Protein AF-A0A3R9VVS0-F1 (afdb_monomer)

pLDDT: mean 88.14, std 11.56, range [46.19, 97.81]

Structure (mmCIF, N/CA/C/O backbone):
data_AF-A0A3R9VVS0-F1
#
_entry.id   AF-A0A3R9VVS0-F1
#
loop_
_atom_site.group_PDB
_atom_site.id
_atom_site.type_symbol
_atom_site.label_atom_id
_atom_site.label_alt_id
_atom_site.label_comp_id
_atom_site.label_asym_id
_atom_site.label_entity_id
_atom_site.label_seq_id
_atom_site.pdbx_PDB_ins_code
_atom_site.Cartn_x
_atom_site.Cartn_y
_atom_site.Cartn_z
_atom_site.occupancy
_atom_site.B_iso_or_equiv
_atom_site.auth_seq_id
_atom_site.auth_comp_id
_atom_site.auth_asym_id
_atom_site.auth_atom_id
_atom_site.pdbx_PDB_model_num
ATOM 1 N N . MET A 1 1 ? 1.601 -1.536 -29.000 1.00 56.03 1 MET A N 1
ATOM 2 C CA . MET A 1 1 ? 1.881 -1.987 -27.616 1.00 56.03 1 MET A CA 1
ATOM 3 C C . MET A 1 1 ? 2.907 -3.116 -27.676 1.00 56.03 1 MET A C 1
ATOM 5 O O . MET A 1 1 ? 2.609 -4.129 -28.292 1.00 56.03 1 MET A O 1
ATOM 9 N N . ASN A 1 2 ? 4.118 -2.903 -27.148 1.00 70.88 2 ASN A N 1
ATOM 10 C CA . ASN A 1 2 ? 5.270 -3.815 -27.277 1.00 70.88 2 ASN A CA 1
ATOM 11 C C . ASN A 1 2 ? 5.093 -5.077 -26.396 1.00 70.88 2 ASN A C 1
ATOM 13 O O . ASN A 1 2 ? 4.523 -5.003 -25.309 1.00 70.88 2 ASN A O 1
ATOM 17 N N . THR A 1 3 ? 5.575 -6.233 -26.850 1.00 74.50 3 THR A N 1
ATOM 18 C CA . THR A 1 3 ? 5.580 -7.509 -26.117 1.00 74.50 3 THR A CA 1
ATOM 19 C C . THR A 1 3 ? 6.231 -7.390 -24.730 1.00 74.50 3 THR A C 1
ATOM 21 O O . THR A 1 3 ? 5.681 -7.912 -23.761 1.00 74.50 3 THR A O 1
ATOM 24 N N . ALA A 1 4 ? 7.325 -6.628 -24.598 1.00 73.31 4 ALA A N 1
ATOM 25 C CA . ALA A 1 4 ? 7.998 -6.390 -23.313 1.00 73.31 4 ALA A CA 1
ATOM 26 C C . ALA A 1 4 ? 7.081 -5.706 -22.280 1.00 73.31 4 ALA A C 1
ATOM 28 O O . ALA A 1 4 ? 7.007 -6.126 -21.128 1.00 73.31 4 ALA A O 1
ATOM 29 N N . TYR A 1 5 ? 6.296 -4.715 -22.718 1.00 76.62 5 TYR A N 1
ATOM 30 C CA . TYR A 1 5 ? 5.318 -4.028 -21.869 1.00 76.62 5 TYR A CA 1
ATOM 31 C C . TYR A 1 5 ? 4.277 -5.005 -21.306 1.00 76.62 5 TYR A C 1
ATOM 33 O O . TYR A 1 5 ? 3.964 -4.969 -20.118 1.00 76.62 5 TYR A O 1
ATOM 41 N N . ARG A 1 6 ? 3.767 -5.920 -22.143 1.00 80.75 6 ARG A N 1
ATOM 42 C CA . ARG A 1 6 ? 2.777 -6.924 -21.720 1.00 80.75 6 ARG A CA 1
ATOM 43 C C . ARG A 1 6 ? 3.352 -7.904 -20.697 1.00 80.75 6 ARG A C 1
ATOM 45 O O . ARG A 1 6 ? 2.641 -8.263 -19.761 1.00 80.75 6 ARG A O 1
ATOM 52 N N . PHE A 1 7 ? 4.609 -8.321 -20.864 1.00 82.50 7 PHE A N 1
ATOM 53 C CA . PHE A 1 7 ? 5.271 -9.220 -19.918 1.00 82.50 7 PHE A CA 1
ATOM 54 C C . PHE A 1 7 ? 5.486 -8.565 -18.559 1.00 82.50 7 PHE A C 1
ATOM 56 O O . PHE A 1 7 ? 5.066 -9.146 -17.562 1.00 82.50 7 PHE A O 1
ATOM 63 N N . ILE A 1 8 ? 6.037 -7.347 -18.519 1.00 82.56 8 ILE A N 1
ATOM 64 C CA . ILE A 1 8 ? 6.239 -6.616 -17.261 1.00 82.56 8 ILE A CA 1
ATOM 65 C C . ILE A 1 8 ? 4.893 -6.381 -16.581 1.00 82.56 8 ILE A C 1
ATOM 67 O O . ILE A 1 8 ? 4.720 -6.754 -15.430 1.00 82.56 8 ILE A O 1
ATOM 71 N N . HIS A 1 9 ? 3.897 -5.869 -17.304 1.00 87.06 9 HIS A N 1
ATOM 72 C CA . HIS A 1 9 ? 2.575 -5.597 -16.742 1.00 87.06 9 HIS A CA 1
ATOM 73 C C . HIS A 1 9 ? 1.895 -6.857 -16.172 1.00 87.06 9 HIS A C 1
ATOM 75 O O . HIS A 1 9 ? 1.293 -6.817 -15.096 1.00 87.06 9 HIS A O 1
ATOM 81 N N . ARG A 1 10 ? 2.004 -8.002 -16.864 1.00 88.44 10 ARG A N 1
ATOM 82 C CA . ARG A 1 10 ? 1.496 -9.290 -16.365 1.00 88.44 10 ARG A CA 1
ATOM 83 C C . ARG A 1 10 ? 2.287 -9.774 -15.151 1.00 88.44 10 ARG A C 1
ATOM 85 O O . ARG A 1 10 ? 1.675 -10.210 -14.182 1.00 88.44 10 ARG A O 1
ATOM 92 N N . HIS A 1 11 ? 3.614 -9.693 -15.199 1.00 88.69 11 HIS A N 1
ATOM 93 C CA . HIS A 1 11 ? 4.480 -10.090 -14.095 1.00 88.69 11 HIS A CA 1
ATOM 94 C C . HIS A 1 11 ? 4.193 -9.249 -12.845 1.00 88.69 11 HIS A C 1
ATOM 96 O O . HIS A 1 11 ? 3.929 -9.816 -11.792 1.00 88.69 11 HIS A O 1
ATOM 102 N N . THR A 1 12 ? 4.109 -7.921 -12.970 1.00 89.62 12 THR A N 1
ATOM 103 C CA . THR A 1 12 ? 3.722 -7.028 -11.871 1.00 89.62 12 THR A CA 1
ATO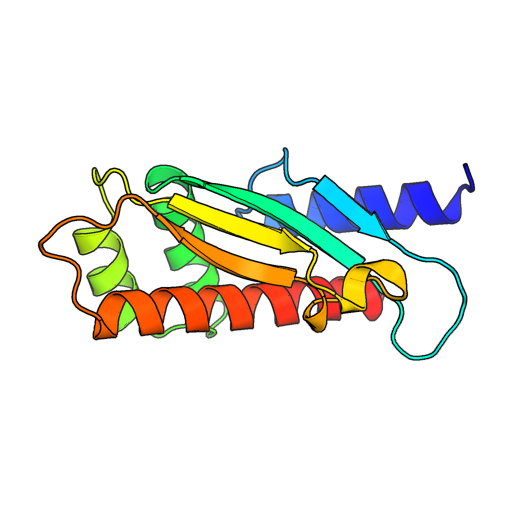M 104 C C . THR A 1 12 ? 2.363 -7.400 -11.299 1.00 89.62 12 THR A C 1
ATOM 106 O O . THR A 1 12 ? 2.244 -7.523 -10.085 1.00 89.62 12 THR A O 1
ATOM 109 N N . ARG A 1 13 ? 1.343 -7.614 -12.140 1.00 93.44 13 ARG A N 1
ATOM 110 C CA . ARG A 1 13 ? 0.008 -7.985 -11.648 1.00 93.44 13 ARG A CA 1
ATOM 111 C C . ARG A 1 13 ? 0.030 -9.296 -10.875 1.00 93.44 13 ARG A C 1
ATOM 113 O O . ARG A 1 13 ? -0.554 -9.367 -9.801 1.00 93.44 13 ARG A O 1
ATOM 120 N N . ASN A 1 14 ? 0.729 -10.303 -11.388 1.00 92.94 14 ASN A N 1
ATOM 121 C CA . ASN A 1 14 ? 0.878 -11.575 -10.689 1.00 92.94 14 ASN A CA 1
ATOM 122 C C . ASN A 1 14 ? 1.596 -11.389 -9.345 1.00 92.94 14 ASN A C 1
ATOM 124 O O . ASN A 1 14 ? 1.158 -11.950 -8.348 1.00 92.94 14 ASN A O 1
ATOM 128 N N . THR A 1 15 ? 2.651 -10.570 -9.304 1.00 92.19 15 THR A N 1
ATOM 129 C CA . THR A 1 15 ? 3.393 -10.253 -8.076 1.00 92.19 15 THR A CA 1
ATOM 130 C C . THR A 1 15 ? 2.533 -9.504 -7.058 1.00 92.19 15 THR A C 1
ATOM 132 O O . THR A 1 15 ? 2.603 -9.812 -5.874 1.00 92.19 15 THR A O 1
ATOM 135 N N . LEU A 1 16 ? 1.705 -8.551 -7.496 1.00 94.25 16 LEU A N 1
ATOM 136 C CA . LEU A 1 16 ? 0.762 -7.832 -6.634 1.00 94.25 16 LEU A CA 1
ATOM 137 C C . LEU A 1 16 ? -0.253 -8.797 -6.012 1.00 94.25 16 LEU A C 1
ATOM 139 O O . LEU A 1 16 ? -0.361 -8.865 -4.788 1.00 94.25 16 LEU A O 1
ATOM 143 N N . VAL A 1 17 ? -0.928 -9.599 -6.840 1.00 94.75 17 VAL A N 1
ATOM 144 C CA . VAL A 1 17 ? -1.935 -10.569 -6.379 1.00 94.75 17 VAL A CA 1
ATOM 145 C C . VAL A 1 17 ? -1.321 -11.608 -5.441 1.00 94.75 17 VAL A C 1
ATOM 147 O O . VAL A 1 17 ? -1.876 -11.873 -4.379 1.00 94.75 17 VAL A O 1
ATOM 150 N N . ALA A 1 18 ? -0.147 -12.149 -5.777 1.00 92.69 18 ALA A N 1
ATOM 151 C CA . ALA A 1 18 ? 0.561 -13.111 -4.930 1.00 92.69 18 ALA A CA 1
ATOM 152 C C . ALA A 1 18 ? 0.969 -12.533 -3.564 1.00 92.69 18 ALA A C 1
ATOM 154 O O . ALA A 1 18 ? 1.244 -13.288 -2.639 1.00 92.69 18 ALA A O 1
ATOM 155 N N . ARG A 1 19 ? 1.011 -11.202 -3.436 1.00 93.06 19 ARG A N 1
ATOM 156 C CA . ARG A 1 19 ? 1.337 -10.485 -2.199 1.00 93.06 19 ARG A CA 1
ATOM 157 C C . ARG A 1 19 ? 0.117 -9.959 -1.443 1.00 93.06 19 ARG A C 1
ATOM 159 O O . ARG A 1 19 ? 0.298 -9.273 -0.439 1.00 93.06 19 ARG A O 1
ATOM 166 N N . GLY A 1 20 ? -1.091 -10.261 -1.917 1.00 93.62 20 GLY A N 1
ATOM 167 C CA . GLY A 1 20 ? -2.347 -9.843 -1.292 1.00 93.62 20 GLY A CA 1
ATOM 168 C C . GLY A 1 20 ? -2.855 -8.468 -1.731 1.00 93.62 20 GLY A C 1
ATOM 169 O O . GLY A 1 20 ? -3.826 -7.974 -1.163 1.00 93.62 20 GLY A O 1
ATOM 170 N N . TRP A 1 21 ? -2.239 -7.837 -2.736 1.00 96.31 21 TRP A N 1
ATOM 171 C CA . TRP A 1 21 ? -2.763 -6.591 -3.299 1.00 96.31 21 TRP A CA 1
ATOM 172 C C . TRP A 1 21 ? -3.994 -6.850 -4.182 1.00 96.31 21 TRP A C 1
AT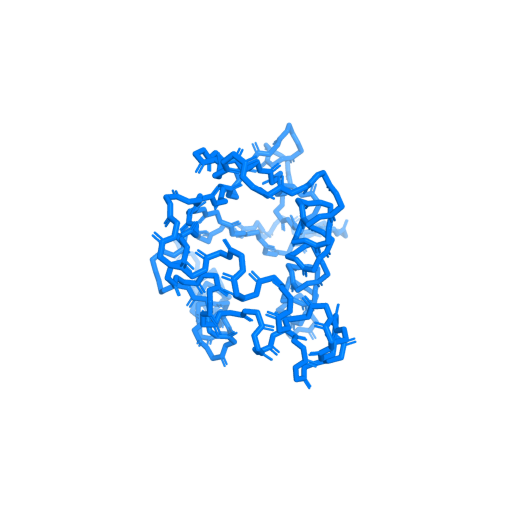OM 174 O O . TRP A 1 21 ? -4.082 -7.906 -4.820 1.00 96.31 21 TRP A O 1
ATOM 184 N N . PRO A 1 22 ? -4.918 -5.878 -4.292 1.00 94.56 22 PRO A N 1
ATOM 185 C CA . PRO A 1 22 ? -6.064 -5.991 -5.189 1.00 94.56 22 PRO A CA 1
ATOM 186 C C . PRO A 1 22 ? -5.652 -6.202 -6.654 1.00 94.56 22 PRO A C 1
ATOM 188 O O . PRO A 1 22 ? -4.670 -5.636 -7.140 1.00 94.56 22 PRO A O 1
ATOM 191 N N . ALA A 1 23 ? -6.406 -7.025 -7.385 1.00 92.25 23 ALA A N 1
ATOM 192 C CA . ALA A 1 23 ? -6.097 -7.354 -8.782 1.00 92.25 23 ALA A CA 1
ATOM 193 C C . ALA A 1 23 ? -6.385 -6.200 -9.765 1.00 92.25 23 ALA A C 1
ATOM 195 O O . ALA A 1 23 ? -5.870 -6.193 -10.891 1.00 92.25 23 ALA A O 1
ATOM 196 N N . ASP A 1 24 ? -7.214 -5.249 -9.338 1.00 92.31 24 ASP A N 1
ATOM 197 C CA . ASP A 1 24 ? -7.678 -4.076 -10.075 1.00 92.31 24 ASP A CA 1
ATOM 198 C C . ASP A 1 24 ? -6.762 -2.851 -9.924 1.00 92.31 24 ASP A C 1
ATOM 200 O O . ASP A 1 24 ? -7.070 -1.800 -10.483 1.00 92.31 24 ASP A O 1
ATOM 204 N N . MET A 1 25 ? -5.610 -2.983 -9.251 1.00 94.62 25 MET A N 1
ATOM 205 C CA . MET A 1 25 ? -4.597 -1.925 -9.237 1.00 94.62 25 MET A CA 1
ATOM 206 C C . MET A 1 25 ? -4.166 -1.582 -10.673 1.00 94.62 25 MET A C 1
ATOM 208 O O . MET A 1 25 ? -3.828 -2.462 -11.479 1.00 94.62 25 MET A O 1
ATOM 212 N N . ASP A 1 26 ? -4.163 -0.286 -10.983 1.00 93.69 26 ASP A N 1
ATOM 213 C CA . ASP A 1 26 ? -3.659 0.240 -12.246 1.00 93.69 26 ASP A CA 1
ATOM 214 C C . ASP A 1 26 ? -2.134 0.182 -12.231 1.00 93.69 26 ASP A C 1
ATOM 216 O O . ASP A 1 26 ? -1.508 0.580 -11.253 1.00 93.69 26 ASP A O 1
ATOM 220 N N . ILE A 1 27 ? -1.524 -0.323 -13.298 1.00 91.88 27 ILE A N 1
ATOM 221 C CA . ILE A 1 27 ? -0.079 -0.543 -13.366 1.00 91.88 27 ILE A CA 1
ATOM 222 C C . ILE A 1 27 ? 0.477 0.310 -14.494 1.00 91.88 27 ILE A C 1
ATOM 224 O O . ILE A 1 27 ? 0.148 0.122 -15.666 1.00 91.88 27 ILE A O 1
ATOM 228 N N . GLN A 1 28 ? 1.403 1.194 -14.144 1.00 88.50 28 GLN A N 1
ATOM 229 C CA . GLN A 1 28 ? 2.137 2.002 -15.102 1.00 88.50 28 GLN A CA 1
ATOM 230 C C . GLN A 1 28 ? 3.587 1.554 -15.171 1.00 88.50 28 GLN A C 1
ATOM 232 O O . GLN A 1 28 ? 4.269 1.368 -14.163 1.00 88.50 28 GLN A O 1
ATOM 237 N N . THR A 1 29 ? 4.067 1.398 -16.398 1.00 81.12 29 THR A N 1
ATOM 238 C CA . THR A 1 29 ? 5.450 1.039 -16.690 1.00 81.12 29 THR A CA 1
ATOM 239 C C . THR A 1 29 ? 5.973 1.984 -17.758 1.00 81.12 29 THR A C 1
ATOM 241 O O . THR A 1 29 ? 5.242 2.382 -18.672 1.00 81.12 29 THR A O 1
ATOM 244 N N . ARG A 1 30 ? 7.240 2.375 -17.636 1.00 75.38 30 ARG A N 1
ATOM 245 C CA . ARG A 1 30 ? 7.943 3.149 -18.659 1.00 75.38 30 ARG A CA 1
ATOM 246 C C . ARG A 1 30 ? 9.166 2.362 -19.085 1.00 75.38 30 ARG A C 1
ATOM 248 O O . ARG A 1 30 ? 9.921 1.877 -18.257 1.00 75.38 30 ARG A O 1
ATOM 255 N N . LEU A 1 31 ? 9.304 2.191 -20.394 1.00 63.31 31 LEU A N 1
ATOM 256 C CA . LEU A 1 31 ? 10.383 1.428 -21.022 1.00 63.31 31 LEU A CA 1
ATOM 257 C C . LEU A 1 31 ? 11.465 2.357 -21.588 1.00 63.31 31 LEU A C 1
ATOM 259 O O . LEU A 1 31 ? 12.168 1.970 -22.513 1.00 63.31 31 LEU A O 1
ATOM 263 N N . SER A 1 32 ? 11.590 3.592 -21.093 1.00 58.47 32 SER A N 1
ATOM 264 C CA . SER A 1 32 ? 12.517 4.585 -21.655 1.00 58.47 32 SER A CA 1
ATOM 265 C C . SER A 1 32 ? 14.003 4.281 -21.416 1.00 58.47 32 SER A C 1
ATOM 267 O O . SER A 1 32 ? 14.836 5.101 -21.784 1.00 58.47 32 SER A O 1
ATOM 269 N N . TYR A 1 33 ? 14.367 3.100 -20.893 1.00 49.41 33 TYR A N 1
ATOM 270 C CA . TYR A 1 33 ? 15.760 2.657 -20.721 1.00 49.41 33 TYR A CA 1
ATOM 271 C C . TYR A 1 33 ? 16.636 3.654 -19.932 1.00 49.41 33 TYR A C 1
ATOM 273 O O . TYR A 1 33 ? 17.857 3.668 -20.083 1.00 49.41 33 TYR A O 1
ATOM 281 N N . ALA A 1 34 ? 16.040 4.481 -19.068 1.00 49.16 34 ALA A N 1
ATOM 282 C CA . ALA A 1 34 ? 16.783 5.334 -18.150 1.00 49.16 34 ALA A CA 1
ATOM 283 C C . ALA A 1 34 ? 16.973 4.619 -16.803 1.00 49.16 34 ALA A C 1
ATOM 285 O O . ALA A 1 34 ? 16.052 3.977 -16.294 1.00 49.16 34 ALA A O 1
ATOM 286 N N . GLN A 1 35 ? 18.162 4.751 -16.204 1.00 46.19 35 GLN A N 1
ATOM 287 C CA . GLN A 1 35 ? 18.409 4.381 -14.805 1.00 46.19 35 GLN A CA 1
ATOM 288 C C . GLN A 1 35 ? 17.366 5.079 -13.912 1.00 46.19 35 GLN A C 1
ATOM 290 O O . GLN A 1 35 ? 17.418 6.293 -13.739 1.00 46.19 35 GLN A O 1
ATOM 295 N N . GLY A 1 36 ? 16.404 4.318 -13.382 1.00 49.84 36 GLY A N 1
ATOM 296 C CA . GLY A 1 36 ? 15.310 4.829 -12.544 1.00 49.84 36 GLY A CA 1
ATOM 297 C C . GLY A 1 36 ? 13.902 4.485 -13.040 1.00 49.84 36 GLY A C 1
ATOM 298 O O . GLY A 1 36 ? 12.948 4.614 -12.273 1.00 49.84 36 GLY A O 1
ATOM 299 N N . ASP A 1 37 ? 13.761 4.004 -14.278 1.00 61.56 37 ASP A N 1
ATOM 300 C CA . ASP A 1 37 ? 12.502 3.440 -14.766 1.00 61.56 37 ASP A CA 1
ATOM 301 C C . ASP A 1 37 ? 12.276 2.020 -14.222 1.00 61.56 37 ASP A C 1
ATOM 303 O O . ASP A 1 37 ? 13.192 1.203 -14.140 1.00 61.56 37 ASP A O 1
ATOM 307 N N . GLY A 1 38 ? 11.033 1.723 -13.850 1.00 74.75 38 GLY A N 1
ATOM 308 C CA . GLY A 1 38 ? 10.600 0.422 -13.360 1.00 74.75 38 GLY A CA 1
ATOM 309 C C . GLY A 1 38 ? 9.086 0.295 -13.480 1.00 74.75 38 GLY A C 1
ATOM 310 O O . GLY A 1 38 ? 8.507 0.483 -14.556 1.00 74.75 38 GLY A O 1
ATOM 311 N N . VAL A 1 39 ? 8.431 -0.013 -12.362 1.00 86.56 39 VAL A N 1
ATOM 312 C CA . VAL A 1 39 ? 6.975 -0.126 -12.297 1.00 86.56 39 VAL A CA 1
ATOM 313 C C . VAL A 1 39 ? 6.413 0.725 -11.170 1.00 86.56 39 VAL A C 1
ATOM 315 O O . VAL A 1 39 ? 6.945 0.739 -10.060 1.00 86.56 39 VAL A O 1
ATOM 318 N N . ALA A 1 40 ? 5.312 1.412 -11.454 1.00 91.56 40 ALA A N 1
ATOM 319 C CA . ALA A 1 40 ? 4.452 2.044 -10.469 1.00 91.56 40 ALA A CA 1
ATOM 320 C C . ALA A 1 40 ? 3.045 1.448 -10.560 1.00 91.56 40 ALA A C 1
ATOM 322 O O . ALA A 1 40 ? 2.644 0.928 -11.602 1.00 91.56 40 ALA A O 1
ATOM 323 N N . PHE A 1 41 ? 2.294 1.525 -9.469 1.00 94.44 41 PHE A N 1
ATOM 324 C CA . PHE A 1 41 ? 0.908 1.088 -9.446 1.00 94.44 41 PHE A CA 1
ATOM 325 C C . PHE A 1 41 ? 0.053 2.011 -8.577 1.00 94.44 41 PHE A C 1
ATOM 327 O O . PHE A 1 41 ? 0.547 2.626 -7.628 1.00 94.44 41 PHE A O 1
ATOM 334 N N . TYR A 1 42 ? -1.220 2.129 -8.937 1.00 95.94 42 TYR A N 1
ATOM 335 C CA . TYR A 1 42 ? -2.167 3.101 -8.401 1.00 95.94 42 TYR A CA 1
ATOM 336 C C . TYR A 1 42 ? -3.521 2.446 -8.147 1.00 95.94 42 TYR A C 1
ATOM 338 O O . TYR A 1 42 ? -3.850 1.418 -8.735 1.00 95.94 42 TYR A O 1
ATOM 346 N N . GLY A 1 43 ? -4.308 3.042 -7.262 1.00 96.38 43 GLY A N 1
ATOM 347 C CA . GLY A 1 43 ? -5.610 2.511 -6.879 1.00 96.38 43 GLY A CA 1
ATOM 348 C C . GLY A 1 43 ? -5.986 2.915 -5.465 1.00 96.38 43 GLY A C 1
ATOM 349 O O . GLY A 1 43 ? -5.402 3.836 -4.890 1.00 96.38 43 GLY A O 1
ATOM 350 N N . SER A 1 44 ? -6.958 2.215 -4.897 1.00 96.25 44 SER A N 1
ATOM 351 C CA . SER A 1 44 ? -7.422 2.444 -3.534 1.00 96.25 44 SER A CA 1
ATOM 352 C C . SER A 1 44 ? -7.515 1.125 -2.783 1.00 96.25 44 SER A C 1
ATOM 354 O O . SER A 1 44 ? -7.942 0.116 -3.333 1.00 96.25 44 SER A O 1
ATOM 356 N N . LEU A 1 45 ? -7.113 1.159 -1.520 1.00 97.44 45 LEU A N 1
ATOM 357 C CA . LEU A 1 45 ? -7.256 0.075 -0.565 1.00 97.44 45 LEU A CA 1
ATOM 358 C C . LEU A 1 45 ? -8.390 0.435 0.388 1.00 97.44 45 LEU A C 1
ATOM 360 O O . LEU A 1 45 ? -8.347 1.479 1.034 1.00 97.44 45 LEU A O 1
ATOM 364 N N . THR A 1 46 ? -9.393 -0.424 0.469 1.00 96.50 46 THR A N 1
ATOM 365 C CA . THR A 1 46 ? -10.437 -0.374 1.499 1.00 96.50 46 THR A CA 1
ATOM 366 C C . THR A 1 46 ? -9.922 -0.952 2.815 1.00 96.50 46 THR A C 1
ATOM 368 O O . THR A 1 46 ? -8.980 -1.745 2.814 1.00 96.50 46 THR A O 1
ATOM 371 N N . ALA A 1 47 ? -10.581 -0.639 3.931 1.00 95.75 47 ALA A N 1
ATOM 372 C CA . ALA A 1 47 ? -10.297 -1.243 5.232 1.00 95.75 47 ALA A CA 1
ATOM 373 C C . ALA A 1 47 ? -10.236 -2.781 5.177 1.00 95.75 47 ALA A C 1
ATOM 375 O O . ALA A 1 47 ? -9.293 -3.378 5.689 1.00 95.75 47 ALA A O 1
ATOM 376 N N . ALA A 1 48 ? -11.173 -3.431 4.477 1.00 96.25 48 ALA A N 1
ATOM 377 C CA . ALA A 1 48 ? -11.169 -4.886 4.311 1.00 96.25 48 ALA A CA 1
ATOM 378 C C . ALA A 1 48 ? -9.905 -5.392 3.590 1.00 96.25 48 ALA A C 1
ATOM 380 O O . ALA A 1 48 ? -9.284 -6.362 4.017 1.00 96.25 48 ALA A O 1
ATOM 381 N N . GLN A 1 49 ? -9.481 -4.711 2.522 1.00 97.06 49 GLN A N 1
ATOM 382 C CA . GLN A 1 49 ? -8.248 -5.058 1.809 1.00 97.06 49 GLN A CA 1
ATOM 383 C C . GLN A 1 49 ? -7.002 -4.795 2.663 1.00 97.06 49 GLN A C 1
ATOM 385 O O . GLN A 1 49 ? -6.062 -5.582 2.617 1.00 97.06 49 GLN A O 1
ATOM 390 N N . LEU A 1 50 ? -6.997 -3.733 3.475 1.00 96.88 50 LEU A N 1
ATOM 391 C CA . LEU A 1 50 ? -5.913 -3.449 4.418 1.00 96.88 50 LEU A C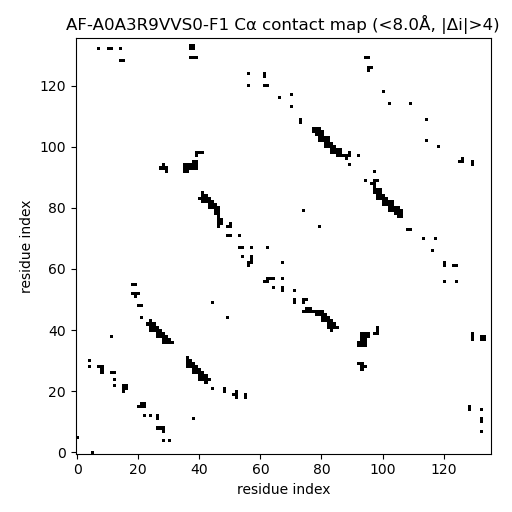A 1
ATOM 392 C C . LEU A 1 50 ? -5.793 -4.543 5.484 1.00 96.88 50 LEU A C 1
ATOM 394 O O . LEU A 1 50 ? -4.690 -5.020 5.729 1.00 96.88 50 LEU A O 1
ATOM 398 N N . VAL A 1 51 ? -6.912 -4.998 6.052 1.00 96.25 51 VAL A N 1
ATOM 399 C CA . VAL A 1 51 ? -6.945 -6.104 7.025 1.00 96.25 51 VAL A CA 1
ATOM 400 C C . VAL A 1 51 ? -6.359 -7.393 6.443 1.00 96.25 51 VAL A C 1
ATOM 402 O O . VAL A 1 51 ? -5.682 -8.131 7.153 1.00 96.25 51 VAL A O 1
ATOM 405 N N . HIS A 1 52 ? -6.552 -7.652 5.148 1.00 95.94 52 HIS A N 1
ATOM 406 C CA . HIS A 1 52 ? -5.919 -8.788 4.472 1.00 95.94 52 HIS A CA 1
ATOM 407 C C . HIS A 1 52 ? -4.437 -8.558 4.142 1.00 95.94 52 HIS A C 1
ATOM 409 O O . HIS A 1 52 ? -3.642 -9.493 4.206 1.00 95.94 52 HIS A O 1
ATOM 415 N N . LEU A 1 53 ? -4.051 -7.329 3.797 1.00 97.00 53 LEU A N 1
ATOM 416 C CA . LEU A 1 53 ? -2.697 -7.000 3.353 1.00 97.00 53 LEU A CA 1
ATOM 417 C C . LEU A 1 53 ? -1.698 -6.848 4.514 1.00 97.00 53 LEU A C 1
ATOM 419 O O . LEU A 1 53 ? -0.533 -7.213 4.376 1.00 97.00 53 LEU A O 1
ATOM 423 N N . LEU A 1 54 ? -2.116 -6.314 5.663 1.00 96.94 54 LEU A N 1
ATOM 424 C CA . LEU A 1 54 ? -1.223 -6.047 6.798 1.00 96.94 54 LEU A CA 1
ATOM 425 C C . LEU A 1 54 ? -0.546 -7.311 7.371 1.00 96.94 54 LEU A C 1
ATOM 427 O O . LEU A 1 54 ? 0.667 -7.262 7.602 1.00 96.94 54 LEU A O 1
ATOM 431 N N . PRO A 1 55 ? -1.242 -8.454 7.547 1.00 96.81 55 PRO A N 1
ATOM 432 C CA . PRO A 1 55 ? -0.602 -9.708 7.945 1.00 96.81 55 PRO A CA 1
ATOM 433 C C . PRO A 1 55 ? 0.478 -10.158 6.958 1.00 96.81 55 PRO A C 1
ATOM 435 O O . PRO A 1 55 ? 1.565 -10.557 7.368 1.00 96.81 55 PRO A O 1
ATOM 438 N N . GLU A 1 56 ? 0.215 -10.029 5.658 1.00 96.25 56 GLU A N 1
ATOM 439 C CA . GLU A 1 56 ? 1.154 -10.379 4.592 1.00 96.25 56 GLU A CA 1
ATOM 440 C C . GLU A 1 56 ? 2.424 -9.510 4.639 1.00 96.25 56 GLU A C 1
ATOM 442 O O . GLU A 1 56 ? 3.544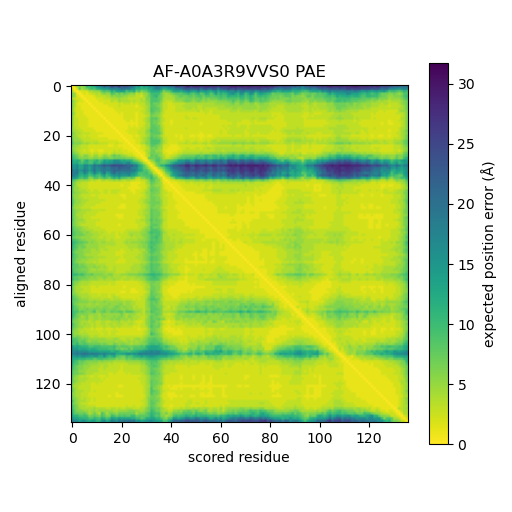 -10.017 4.531 1.00 96.25 56 GLU A O 1
ATOM 447 N N . ILE A 1 57 ? 2.269 -8.203 4.878 1.00 96.12 57 ILE A N 1
ATOM 448 C CA . ILE A 1 57 ? 3.389 -7.270 5.082 1.00 96.12 57 ILE A CA 1
ATOM 449 C C . ILE A 1 57 ? 4.219 -7.669 6.315 1.00 96.12 57 ILE A C 1
ATOM 451 O O . ILE A 1 57 ? 5.453 -7.653 6.265 1.00 96.12 57 ILE A O 1
ATOM 455 N N . ALA A 1 58 ? 3.565 -8.060 7.411 1.00 96.19 58 ALA A N 1
ATOM 456 C CA . ALA A 1 58 ? 4.249 -8.487 8.629 1.00 96.19 58 ALA A CA 1
ATOM 457 C C . ALA A 1 58 ? 5.003 -9.815 8.449 1.00 96.19 58 ALA A C 1
ATOM 459 O O . ALA A 1 58 ? 6.146 -9.932 8.890 1.00 96.19 58 ALA A O 1
ATOM 460 N N . LEU A 1 59 ? 4.426 -10.789 7.733 1.00 94.81 59 LEU A N 1
ATOM 461 C CA . LEU A 1 59 ? 5.094 -12.055 7.393 1.00 94.81 59 LEU A CA 1
ATOM 462 C C . LEU A 1 59 ? 6.382 -11.845 6.582 1.00 94.81 59 LEU A C 1
ATOM 464 O O . LEU A 1 59 ? 7.309 -12.648 6.672 1.00 94.81 59 LEU A O 1
ATOM 468 N N . ARG A 1 60 ? 6.467 -10.747 5.823 1.00 93.31 60 ARG A N 1
ATOM 469 C CA . ARG A 1 60 ? 7.671 -10.338 5.080 1.00 93.31 60 ARG A CA 1
ATOM 470 C C . ARG A 1 60 ? 8.690 -9.562 5.921 1.00 93.31 60 ARG A C 1
ATOM 472 O O . ARG A 1 60 ? 9.722 -9.158 5.392 1.00 93.31 60 ARG A O 1
ATOM 479 N N . GLY A 1 61 ? 8.424 -9.343 7.209 1.00 94.00 61 GLY A N 1
ATOM 480 C CA . GLY A 1 61 ? 9.309 -8.611 8.117 1.00 94.00 61 GLY A CA 1
ATOM 481 C C . GLY A 1 61 ? 9.335 -7.098 7.884 1.00 94.00 61 GLY A C 1
ATOM 482 O O . GLY A 1 61 ? 10.245 -6.423 8.356 1.00 94.00 61 GLY A O 1
ATOM 483 N N . LEU A 1 62 ? 8.354 -6.554 7.154 1.00 93.25 62 LEU A N 1
ATOM 484 C CA . LEU A 1 62 ? 8.247 -5.116 6.867 1.00 93.25 62 LEU A CA 1
ATOM 485 C C . LEU A 1 62 ? 7.427 -4.356 7.924 1.00 93.25 62 LEU A C 1
ATOM 487 O O . LEU A 1 62 ? 7.369 -3.126 7.907 1.00 93.25 62 LEU A O 1
ATOM 491 N N . MET A 1 63 ? 6.799 -5.095 8.837 1.00 94.50 63 MET A N 1
ATOM 492 C CA . MET A 1 63 ? 6.104 -4.616 10.027 1.00 94.50 63 MET A CA 1
ATOM 493 C C . MET A 1 63 ? 6.229 -5.690 11.115 1.00 94.50 63 MET A C 1
ATOM 495 O O . MET A 1 63 ? 6.237 -6.882 10.815 1.00 94.50 63 MET A O 1
ATOM 499 N N . ASP A 1 64 ? 6.319 -5.293 12.380 1.00 95.31 64 ASP A N 1
ATOM 500 C CA . ASP A 1 64 ? 6.266 -6.231 13.497 1.00 95.31 64 ASP A CA 1
ATOM 501 C C . ASP A 1 64 ? 4.838 -6.743 13.759 1.00 95.31 64 ASP A C 1
ATOM 503 O O . ASP A 1 64 ? 3.835 -6.058 13.555 1.00 95.31 64 ASP A O 1
ATOM 507 N N . ALA A 1 65 ? 4.741 -7.973 14.266 1.00 95.12 65 ALA A N 1
ATOM 508 C CA . ALA A 1 65 ? 3.460 -8.639 14.497 1.00 95.12 65 ALA A CA 1
ATOM 509 C C . ALA A 1 65 ? 2.598 -7.988 15.597 1.00 95.12 65 ALA A C 1
ATOM 511 O O . ALA A 1 65 ? 1.413 -8.304 15.709 1.00 95.12 65 ALA A O 1
ATOM 512 N N . HIS A 1 66 ? 3.168 -7.137 16.456 1.00 94.94 66 HIS A N 1
ATOM 513 C CA . HIS A 1 66 ? 2.396 -6.415 17.465 1.00 94.94 66 HIS A CA 1
ATOM 514 C C . HIS A 1 66 ? 1.681 -5.218 16.836 1.00 94.94 66 HIS A C 1
ATOM 516 O O . HIS A 1 66 ? 0.454 -5.186 16.874 1.00 94.94 66 HIS A O 1
ATOM 522 N N . ASN A 1 67 ? 2.420 -4.334 16.160 1.00 93.75 67 ASN A N 1
ATOM 523 C CA . ASN A 1 67 ? 1.859 -3.196 15.434 1.00 93.75 67 ASN A CA 1
ATOM 524 C C . ASN A 1 67 ? 0.892 -3.645 14.327 1.00 93.75 67 ASN A C 1
ATOM 526 O O . ASN A 1 67 ? -0.094 -2.964 14.064 1.00 93.75 67 ASN A O 1
ATOM 530 N N . MET A 1 68 ? 1.134 -4.803 13.699 1.00 95.94 68 MET A N 1
ATOM 531 C CA . MET A 1 68 ? 0.196 -5.382 12.731 1.00 95.94 68 MET A CA 1
ATOM 532 C C . MET A 1 68 ? -1.156 -5.699 13.361 1.00 95.94 68 MET A C 1
ATOM 534 O O . MET A 1 68 ? -2.176 -5.304 12.807 1.00 95.94 68 MET A O 1
ATOM 538 N N . ARG A 1 69 ? -1.170 -6.380 14.514 1.00 95.94 69 ARG A N 1
ATOM 539 C CA . ARG A 1 69 ? -2.419 -6.718 15.211 1.00 95.94 69 ARG A CA 1
ATOM 540 C C . ARG A 1 69 ? -3.146 -5.463 15.678 1.00 95.94 69 ARG A C 1
ATOM 542 O O . ARG A 1 69 ? -4.329 -5.334 15.407 1.00 95.94 69 ARG A O 1
ATOM 549 N N . GLU A 1 70 ? -2.410 -4.525 16.275 1.00 94.06 70 GLU A N 1
ATOM 550 C CA . GLU A 1 70 ? -2.939 -3.224 16.705 1.00 94.06 70 GLU A CA 1
ATOM 551 C C . GLU A 1 70 ? -3.615 -2.488 15.534 1.00 94.06 70 GLU A C 1
ATOM 553 O O . GLU A 1 70 ? -4.761 -2.066 15.638 1.00 94.06 70 GLU A O 1
ATOM 558 N N . LEU A 1 71 ? -2.959 -2.413 14.370 1.00 93.81 71 LEU A N 1
ATOM 559 C CA . LEU A 1 71 ? -3.548 -1.792 13.182 1.00 93.81 71 LEU A CA 1
ATOM 560 C C . LEU A 1 71 ? -4.738 -2.564 12.613 1.00 93.81 71 LEU A C 1
ATOM 562 O O . LEU A 1 71 ? -5.689 -1.940 12.155 1.00 93.81 71 LEU A O 1
ATOM 566 N N . VAL A 1 72 ? -4.688 -3.895 12.587 1.00 95.44 72 VAL A N 1
ATOM 567 C CA . VAL A 1 72 ? -5.809 -4.702 12.089 1.00 95.44 72 VAL A CA 1
ATOM 568 C C . VAL A 1 72 ? -7.050 -4.473 12.945 1.00 95.44 72 VAL A C 1
ATOM 570 O O . VAL A 1 72 ? -8.117 -4.268 12.373 1.00 95.44 72 VAL A O 1
ATOM 573 N N . ASP A 1 73 ? -6.911 -4.441 14.269 1.00 93.50 73 ASP A N 1
ATOM 574 C CA . ASP A 1 73 ? -8.029 -4.232 15.192 1.00 93.50 73 ASP A CA 1
ATOM 575 C C . ASP A 1 73 ? -8.669 -2.842 15.010 1.00 93.50 73 ASP A C 1
ATOM 577 O O . ASP A 1 73 ? -9.892 -2.725 14.988 1.00 93.50 73 ASP A O 1
ATOM 581 N N . GLU A 1 74 ? -7.857 -1.802 14.797 1.00 91.94 74 GLU A N 1
ATOM 582 C CA . GLU A 1 74 ? -8.328 -0.424 14.582 1.00 91.94 74 GLU A CA 1
ATOM 583 C C . GLU A 1 74 ? -8.944 -0.195 1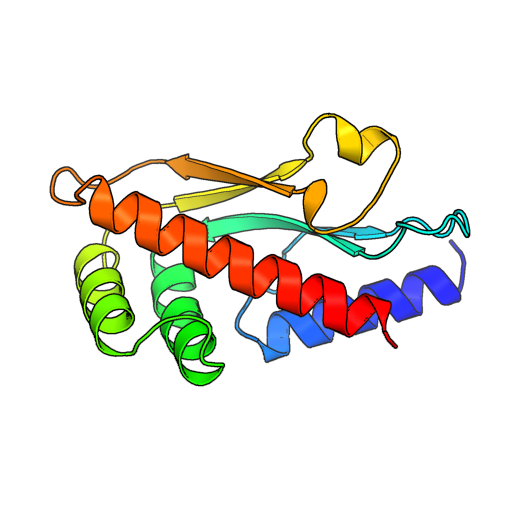3.190 1.00 91.94 74 GLU A C 1
ATOM 585 O O . GLU A 1 74 ? -9.843 0.629 13.007 1.00 91.94 74 GLU A O 1
ATOM 590 N N . VAL A 1 75 ? -8.448 -0.902 12.171 1.00 93.00 75 VAL A N 1
ATOM 591 C CA . VAL A 1 75 ? -8.914 -0.748 10.785 1.00 93.00 75 VAL A CA 1
ATOM 592 C C . VAL A 1 75 ? -10.126 -1.634 10.500 1.00 93.00 75 VAL A C 1
ATOM 594 O O . VAL A 1 75 ? -10.972 -1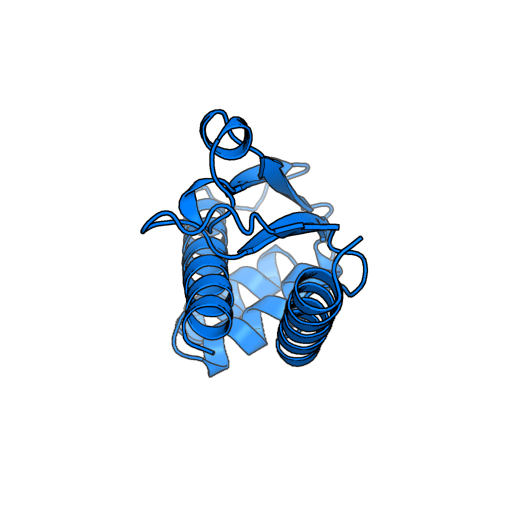.262 9.680 1.00 93.00 75 VAL A O 1
ATOM 597 N N . ALA A 1 76 ? -10.237 -2.796 11.144 1.00 93.62 76 ALA A N 1
ATOM 598 C CA . ALA A 1 76 ? -11.310 -3.750 10.900 1.00 93.62 76 ALA A CA 1
ATOM 599 C C . ALA A 1 76 ? -12.697 -3.126 11.124 1.00 93.62 76 ALA A C 1
ATOM 601 O O . ALA A 1 76 ? -13.000 -2.563 12.169 1.00 93.62 76 ALA A O 1
ATOM 602 N N . GLY A 1 77 ? -13.561 -3.226 10.109 1.00 90.69 77 GLY A N 1
ATOM 603 C CA . GLY A 1 77 ? -14.921 -2.677 10.159 1.00 90.69 77 GLY A CA 1
ATOM 604 C C . GLY A 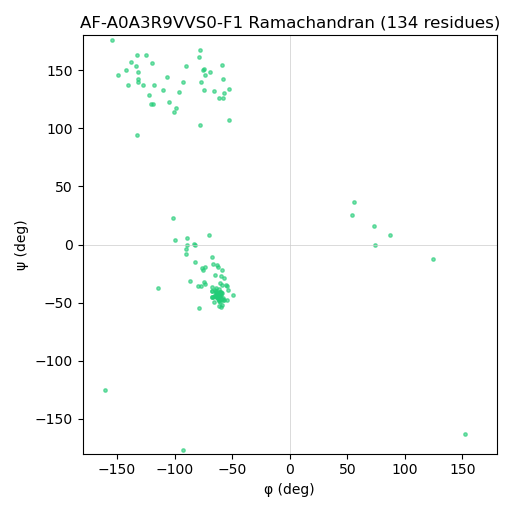1 77 ? -15.016 -1.151 10.039 1.00 90.69 77 GLY A C 1
ATOM 605 O O . GLY A 1 77 ? -16.128 -0.627 10.021 1.00 90.69 77 GLY A O 1
ATOM 606 N N . SER A 1 78 ? -13.892 -0.438 9.917 1.00 93.25 78 SER A N 1
ATOM 607 C CA . SER A 1 78 ? -13.883 1.007 9.678 1.00 93.25 78 SER A CA 1
ATOM 608 C C . SER A 1 78 ? -14.180 1.365 8.214 1.00 93.25 78 SER A C 1
ATOM 610 O O . SER A 1 78 ? -14.133 0.523 7.313 1.00 93.25 78 SER A O 1
ATOM 612 N N . SER A 1 79 ? -14.445 2.649 7.965 1.00 93.00 79 SER A N 1
ATOM 613 C CA . SER A 1 79 ? -14.537 3.233 6.622 1.00 93.00 79 SER A CA 1
ATOM 614 C C . SER A 1 79 ? -13.183 3.607 6.014 1.00 93.00 79 SER A C 1
ATOM 616 O O . SER A 1 79 ? -13.159 4.089 4.884 1.00 93.00 79 SER A O 1
ATOM 618 N N . LEU A 1 80 ? -12.071 3.393 6.733 1.00 95.06 80 LEU A N 1
ATOM 619 C CA . LEU A 1 80 ? -10.745 3.843 6.318 1.00 95.06 80 LEU A CA 1
ATOM 620 C C . LEU A 1 80 ? -10.423 3.367 4.899 1.00 95.06 80 LEU A C 1
ATOM 622 O O . LEU A 1 80 ? -10.564 2.187 4.561 1.00 95.06 80 LEU A O 1
ATOM 626 N N . SER A 1 81 ? -9.910 4.281 4.085 1.00 96.25 81 SER A N 1
ATOM 627 C CA . SER A 1 81 ? -9.346 3.941 2.786 1.00 96.25 81 SER A CA 1
ATOM 628 C C . SER A 1 81 ? -7.983 4.586 2.588 1.00 96.25 81 SER A C 1
ATOM 630 O O . SER A 1 81 ? -7.717 5.672 3.096 1.00 96.25 81 SER A O 1
ATOM 632 N N . VAL A 1 82 ? -7.103 3.921 1.839 1.00 97.44 82 VAL A N 1
ATOM 633 C CA . VAL A 1 82 ? -5.803 4.473 1.439 1.00 97.44 82 VAL A CA 1
ATOM 634 C C . VAL A 1 82 ?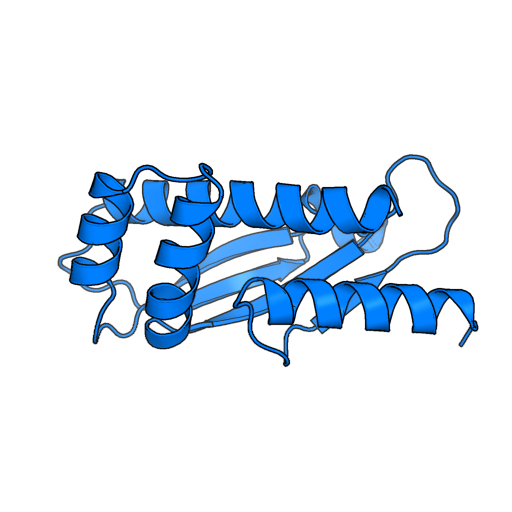 -5.725 4.525 -0.076 1.00 97.44 82 VAL A C 1
ATOM 636 O O . VAL A 1 82 ? -5.821 3.504 -0.752 1.00 97.44 82 VAL A O 1
ATOM 639 N N . ARG A 1 83 ? -5.528 5.717 -0.631 1.00 97.38 83 ARG A N 1
ATOM 640 C CA . ARG A 1 83 ? -5.342 5.938 -2.063 1.00 97.38 83 ARG A CA 1
ATOM 641 C C . ARG A 1 83 ? -3.856 6.007 -2.408 1.00 97.38 83 ARG A C 1
ATOM 643 O O . ARG A 1 83 ? -3.093 6.757 -1.801 1.00 97.38 83 ARG A O 1
ATOM 650 N N . LEU A 1 84 ? -3.477 5.253 -3.435 1.00 97.81 84 LEU A N 1
ATOM 651 C CA . LEU A 1 84 ? -2.188 5.302 -4.113 1.00 97.81 84 LEU A CA 1
ATOM 652 C C . LEU A 1 84 ? -2.373 6.098 -5.403 1.00 97.81 84 LEU A C 1
ATOM 654 O O . LEU A 1 84 ? -3.084 5.651 -6.304 1.00 97.81 84 LEU A O 1
ATOM 658 N N . TYR A 1 85 ? -1.741 7.266 -5.509 1.00 96.00 85 TYR A N 1
ATOM 659 C CA . TYR A 1 85 ? -1.926 8.158 -6.658 1.00 96.00 85 TYR A CA 1
ATOM 660 C C . TYR A 1 85 ? -0.600 8.699 -7.213 1.00 96.00 85 TYR A C 1
ATOM 662 O O . TYR A 1 85 ? 0.394 8.787 -6.486 1.00 96.00 85 TYR A O 1
ATOM 670 N N . PRO A 1 86 ? -0.555 9.058 -8.508 1.00 93.88 86 PRO A N 1
ATOM 671 C CA . PRO A 1 86 ? 0.641 9.610 -9.131 1.00 93.88 86 PRO A CA 1
ATOM 672 C C . PRO A 1 86 ? 1.009 10.985 -8.561 1.00 93.88 86 PRO A C 1
ATOM 674 O O . PRO A 1 86 ? 0.178 11.890 -8.509 1.00 93.88 86 PRO A O 1
ATOM 677 N N . ASN A 1 87 ? 2.279 11.176 -8.209 1.00 92.56 87 ASN A N 1
ATOM 678 C CA . ASN A 1 87 ? 2.818 12.489 -7.851 1.00 92.56 87 ASN A CA 1
ATOM 679 C C . ASN A 1 87 ? 3.434 13.211 -9.065 1.00 92.56 87 ASN A C 1
ATOM 681 O O . ASN A 1 87 ? 3.411 12.714 -10.187 1.00 92.56 87 ASN A O 1
ATOM 685 N N . LYS A 1 88 ? 4.018 14.399 -8.862 1.00 89.88 88 LYS A N 1
ATOM 686 C CA . LYS A 1 88 ? 4.582 15.212 -9.959 1.00 89.88 88 LYS A CA 1
ATOM 687 C C . LYS A 1 88 ? 5.654 14.480 -10.790 1.00 89.88 88 LYS A C 1
ATOM 689 O O . LYS A 1 88 ? 5.782 14.777 -11.977 1.00 89.88 88 LYS A O 1
ATOM 694 N N . LEU A 1 89 ? 6.387 13.532 -10.199 1.00 85.19 89 LEU A N 1
ATOM 695 C CA . LEU A 1 89 ? 7.446 12.766 -10.866 1.00 85.19 89 LEU A CA 1
ATOM 696 C C . LEU A 1 89 ? 6.898 11.687 -11.812 1.00 85.19 89 LEU A C 1
ATOM 698 O O . LEU A 1 89 ? 7.591 11.311 -12.756 1.00 85.19 89 LEU A O 1
ATOM 702 N N . SER A 1 90 ? 5.648 11.238 -11.637 1.00 84.88 90 SER A N 1
ATOM 703 C CA . SER A 1 90 ? 5.034 10.203 -12.494 1.00 84.88 90 SER A CA 1
ATOM 704 C C . SER A 1 90 ? 4.878 10.633 -13.961 1.00 84.88 90 SER A C 1
ATOM 706 O O . SER A 1 90 ? 4.712 9.815 -14.867 1.00 84.88 90 SER A O 1
ATOM 708 N N . ARG A 1 91 ? 4.948 11.947 -14.221 1.00 83.75 91 ARG A N 1
ATOM 709 C CA . ARG A 1 91 ? 4.945 12.516 -15.575 1.00 83.75 91 ARG A CA 1
ATOM 710 C C . ARG A 1 91 ? 6.177 12.113 -16.373 1.00 83.75 91 ARG A C 1
ATOM 712 O O . ARG A 1 91 ? 6.102 12.084 -17.602 1.00 83.75 91 ARG A O 1
ATOM 719 N N . GLN A 1 92 ? 7.282 11.820 -15.695 1.00 80.62 92 GLN A N 1
ATOM 720 C CA . GLN A 1 92 ? 8.575 11.518 -16.304 1.00 80.62 92 GLN A CA 1
ATOM 721 C C . GLN A 1 92 ? 8.999 10.071 -16.043 1.00 80.62 92 GLN A C 1
ATOM 723 O O . GLN A 1 92 ? 9.475 9.428 -16.972 1.00 80.62 92 GLN A O 1
ATOM 728 N N . TYR A 1 93 ? 8.710 9.536 -14.856 1.00 82.31 93 TYR A N 1
ATOM 729 C CA . TYR A 1 93 ? 9.193 8.230 -14.413 1.00 82.31 93 TYR A CA 1
ATOM 730 C C . TYR A 1 93 ? 8.052 7.299 -13.990 1.00 82.31 93 TYR A C 1
ATOM 732 O O . TYR A 1 93 ? 6.942 7.751 -13.717 1.00 82.31 93 TYR A O 1
ATOM 740 N N . ALA A 1 94 ? 8.329 5.997 -13.90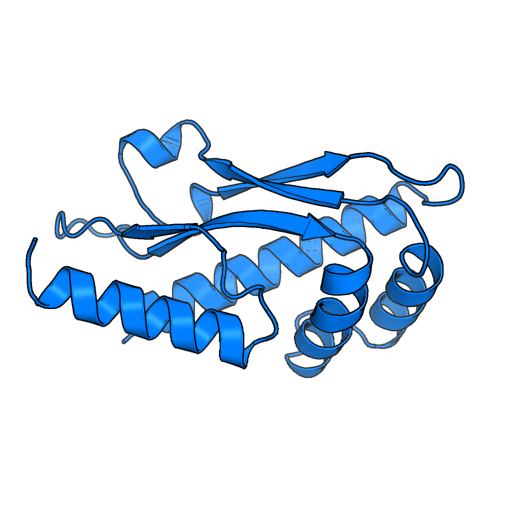0 1.00 84.75 94 ALA A N 1
ATOM 741 C CA . ALA A 1 94 ? 7.422 5.017 -13.298 1.00 84.75 94 ALA A CA 1
ATOM 742 C C . ALA A 1 94 ? 8.191 4.113 -12.325 1.00 84.75 94 ALA A C 1
ATOM 744 O O . ALA A 1 94 ? 8.786 3.122 -12.727 1.00 84.75 94 ALA A O 1
ATOM 745 N N . HIS A 1 95 ? 8.195 4.470 -11.041 1.00 87.44 95 HIS A N 1
ATOM 746 C CA . HIS A 1 95 ? 8.786 3.683 -9.949 1.00 87.44 95 HIS A CA 1
ATOM 747 C C . HIS A 1 95 ? 8.097 4.018 -8.614 1.00 87.44 95 HIS A C 1
ATOM 749 O O . HIS A 1 95 ? 7.266 4.930 -8.549 1.00 87.44 95 HIS A O 1
ATOM 755 N N . SER A 1 96 ? 8.458 3.332 -7.525 1.00 87.81 96 SER A N 1
ATOM 756 C CA . SER A 1 96 ? 7.816 3.493 -6.206 1.00 87.81 96 SER A CA 1
ATOM 757 C C . SER A 1 96 ? 7.782 4.939 -5.685 1.00 87.81 96 SER A C 1
ATOM 759 O O . SER A 1 96 ? 6.798 5.369 -5.083 1.00 87.81 96 SER A O 1
ATOM 761 N N . GLY A 1 97 ? 8.830 5.719 -5.957 1.00 88.50 97 GLY A N 1
ATOM 762 C CA . GLY A 1 97 ? 8.944 7.136 -5.587 1.00 88.50 97 GLY A CA 1
ATOM 763 C C . GLY A 1 97 ? 7.969 8.070 -6.316 1.00 88.50 97 GLY A C 1
ATOM 764 O O . GLY A 1 97 ? 7.813 9.221 -5.919 1.00 88.50 97 GLY A O 1
ATOM 765 N N . THR A 1 98 ? 7.279 7.585 -7.350 1.00 91.81 98 THR A N 1
ATOM 766 C CA . THR A 1 98 ? 6.229 8.333 -8.066 1.00 91.81 98 THR A CA 1
ATOM 767 C C . THR A 1 98 ? 4.829 8.121 -7.484 1.00 91.81 98 THR A C 1
ATOM 769 O O . THR A 1 98 ? 3.870 8.742 -7.943 1.00 91.81 98 THR A O 1
ATOM 772 N N . ILE A 1 99 ? 4.707 7.248 -6.478 1.00 94.62 99 ILE A N 1
ATOM 773 C CA . ILE A 1 99 ? 3.446 6.890 -5.828 1.00 94.62 99 ILE A CA 1
ATOM 774 C C . ILE A 1 99 ? 3.326 7.695 -4.536 1.00 94.62 99 ILE A C 1
ATOM 776 O O . ILE A 1 99 ? 4.135 7.529 -3.621 1.00 94.62 99 ILE A O 1
ATOM 780 N N . SER A 1 100 ? 2.316 8.551 -4.438 1.00 95.94 100 SER A N 1
ATOM 781 C CA . SER A 1 100 ? 1.896 9.185 -3.188 1.00 95.94 100 SER A CA 1
ATOM 782 C C . SER A 1 100 ? 0.844 8.339 -2.478 1.00 95.94 100 SER A C 1
ATOM 784 O O . SER A 1 100 ? 0.114 7.584 -3.118 1.00 95.94 100 SER A O 1
ATOM 786 N N . LEU A 1 101 ? 0.785 8.478 -1.153 1.00 96.94 101 LEU A N 1
ATOM 787 C CA . LEU A 1 101 ? -0.212 7.845 -0.296 1.00 96.94 101 LEU A CA 1
ATOM 788 C C . LEU A 1 101 ? -1.033 8.927 0.394 1.00 96.94 101 LEU A C 1
ATOM 790 O O . LEU A 1 101 ? -0.472 9.907 0.880 1.00 96.94 101 LEU A O 1
ATOM 794 N N . GLU A 1 102 ? -2.336 8.718 0.457 1.00 94.88 102 GLU A N 1
ATOM 795 C CA . GLU A 1 102 ? -3.277 9.526 1.227 1.00 94.88 102 GLU A CA 1
ATOM 796 C C . GLU A 1 102 ? -4.301 8.586 1.852 1.00 94.88 102 GLU A C 1
ATOM 798 O O . GLU A 1 102 ? -4.746 7.644 1.195 1.00 94.88 102 GLU A O 1
ATOM 803 N N . TYR A 1 103 ? -4.645 8.814 3.114 1.00 92.94 103 TYR A N 1
ATOM 804 C CA . TYR A 1 103 ? -5.708 8.084 3.791 1.00 92.94 103 TYR A CA 1
ATOM 805 C C . TYR A 1 103 ? -6.931 8.988 3.943 1.00 92.94 103 TYR A C 1
ATOM 807 O O . TYR A 1 103 ? -6.788 10.190 4.151 1.00 92.94 103 TYR A O 1
ATOM 815 N N . ASN A 1 104 ? -8.120 8.406 3.828 1.00 92.00 104 ASN A N 1
ATOM 816 C CA . ASN A 1 104 ? -9.407 9.089 3.936 1.00 92.00 104 ASN A CA 1
ATOM 817 C C . ASN A 1 104 ? -10.335 8.301 4.863 1.00 92.00 104 ASN A C 1
ATOM 819 O O . ASN A 1 104 ? -10.093 7.121 5.120 1.00 92.00 104 ASN A O 1
ATOM 823 N N . ASP A 1 105 ? -11.401 8.953 5.334 1.00 91.12 105 ASP A N 1
ATOM 824 C CA . ASP A 1 105 ? -12.466 8.325 6.132 1.00 91.12 105 ASP A CA 1
ATOM 825 C C . ASP A 1 105 ? -11.939 7.627 7.398 1.00 91.12 105 ASP A C 1
ATOM 827 O O . ASP A 1 105 ? -12.393 6.548 7.791 1.00 91.12 105 ASP A O 1
ATOM 831 N N . CYS A 1 106 ? -10.927 8.257 8.001 1.00 84.75 106 CYS A N 1
ATOM 832 C CA . CYS A 1 106 ? -10.258 7.815 9.212 1.00 84.75 106 CYS A CA 1
ATOM 833 C C . CYS A 1 106 ? -11.256 7.769 10.378 1.00 84.75 106 CYS A C 1
ATOM 835 O O . CYS A 1 106 ? -11.902 8.788 10.632 1.00 84.75 106 CYS A O 1
ATOM 837 N N . PRO A 1 107 ? -11.398 6.638 11.094 1.00 83.62 107 PRO A N 1
ATOM 838 C CA . PRO A 1 107 ? -12.297 6.587 12.237 1.00 83.62 107 PRO A CA 1
ATOM 839 C C . PRO A 1 107 ? -11.742 7.452 13.376 1.00 83.62 107 PRO A C 1
ATOM 841 O O . PRO A 1 107 ? -10.526 7.549 13.546 1.00 83.62 107 PRO A O 1
ATOM 844 N N . ASP A 1 108 ? -12.631 8.041 14.179 1.00 77.06 108 ASP A N 1
ATOM 845 C CA . ASP A 1 108 ? -12.270 8.990 15.248 1.00 77.06 108 ASP A CA 1
ATOM 846 C C . ASP A 1 108 ? -11.306 8.403 16.303 1.00 77.06 108 ASP A C 1
ATOM 848 O O . ASP A 1 108 ? -10.599 9.144 16.983 1.00 77.06 108 ASP A O 1
ATOM 852 N N . GLY A 1 109 ? -11.256 7.072 16.437 1.00 73.62 109 GLY A N 1
ATOM 853 C CA . GLY A 1 109 ? -10.342 6.359 17.340 1.00 73.62 109 GLY A CA 1
ATOM 854 C C . GLY A 1 109 ? -8.926 6.139 16.791 1.00 73.62 109 GLY A C 1
ATOM 855 O O . GLY A 1 109 ? -8.007 5.848 17.561 1.00 73.62 109 GLY A O 1
ATOM 856 N N . LEU A 1 110 ? -8.703 6.310 15.483 1.00 83.81 110 LEU A N 1
ATOM 857 C CA . LEU A 1 110 ? -7.412 6.003 14.873 1.00 83.81 110 LEU A CA 1
ATOM 858 C C . LEU A 1 110 ? -6.398 7.113 15.161 1.00 83.81 110 LEU A C 1
ATOM 860 O O . LEU A 1 110 ? -6.398 8.178 14.546 1.00 83.81 110 LEU A O 1
ATOM 864 N N . SER A 1 111 ? -5.500 6.840 16.106 1.00 87.81 111 SER A N 1
ATOM 865 C CA . SER A 1 111 ? -4.433 7.773 16.473 1.00 87.81 111 SER A CA 1
ATOM 866 C C . SER A 1 111 ? -3.517 8.137 15.292 1.00 87.81 111 SER A C 1
ATOM 868 O O . SER A 1 111 ? -3.283 7.341 14.378 1.00 87.81 111 SER A O 1
ATOM 870 N N . GLU A 1 112 ? -2.884 9.313 15.357 1.00 89.25 112 GLU A N 1
ATOM 871 C CA . GLU A 1 112 ? -1.852 9.718 14.390 1.00 89.25 112 GLU A CA 1
ATOM 872 C C . GLU A 1 112 ? -0.716 8.683 14.300 1.00 89.25 112 GLU A C 1
ATOM 874 O O . GLU A 1 112 ? -0.192 8.406 13.219 1.00 89.25 112 GLU A O 1
ATOM 879 N N . ARG A 1 113 ? -0.376 8.039 15.426 1.00 91.12 113 ARG A N 1
ATOM 880 C CA . ARG A 1 113 ? 0.603 6.948 15.462 1.00 91.12 113 ARG A CA 1
ATOM 881 C C . ARG A 1 113 ? 0.171 5.798 14.548 1.00 91.12 113 ARG A C 1
ATOM 883 O O . ARG A 1 113 ? 0.993 5.334 13.761 1.00 91.12 113 ARG A O 1
ATOM 890 N N . HIS A 1 114 ? -1.086 5.360 14.614 1.00 91.75 114 HIS A N 1
ATOM 891 C CA . HIS A 1 114 ? -1.623 4.308 13.744 1.00 91.75 114 HIS A CA 1
ATOM 892 C C . HIS A 1 114 ? -1.563 4.716 12.269 1.00 91.75 114 HIS A C 1
ATOM 894 O O . HIS A 1 114 ? -1.048 3.957 11.446 1.00 91.75 114 HIS A O 1
ATOM 900 N N . ALA A 1 115 ? -1.974 5.943 11.933 1.00 91.62 115 ALA A N 1
ATOM 901 C CA . ALA A 1 115 ? -1.880 6.448 10.563 1.00 91.62 115 ALA A CA 1
ATOM 902 C C . ALA A 1 115 ? -0.430 6.417 10.043 1.00 91.62 115 ALA A C 1
ATOM 904 O O . ALA A 1 115 ? -0.156 5.917 8.950 1.00 91.62 115 ALA A O 1
ATOM 905 N N . VAL A 1 116 ? 0.533 6.872 10.850 1.00 92.88 116 VAL A N 1
ATOM 906 C CA . VAL A 1 116 ? 1.960 6.838 10.497 1.00 92.88 116 VAL A CA 1
ATOM 907 C C . VAL A 1 116 ? 2.474 5.404 10.340 1.00 92.88 116 VAL A C 1
ATOM 909 O O . VAL A 1 116 ? 3.232 5.136 9.405 1.00 92.88 116 VAL A O 1
ATOM 912 N N . MET A 1 117 ? 2.083 4.479 11.221 1.00 94.00 117 MET A N 1
ATOM 913 C CA . MET A 1 117 ? 2.479 3.067 11.130 1.00 94.00 117 MET A CA 1
ATOM 914 C C . MET A 1 117 ? 1.948 2.421 9.846 1.00 94.00 117 MET A C 1
ATOM 916 O O . MET A 1 117 ? 2.722 1.803 9.110 1.00 94.00 117 MET A O 1
ATOM 920 N N . LEU A 1 118 ? 0.674 2.649 9.520 1.00 94.94 118 LEU A N 1
ATOM 921 C CA . LEU A 1 118 ? 0.047 2.170 8.291 1.00 94.94 118 LEU A CA 1
ATOM 922 C C . LEU A 1 118 ? 0.773 2.691 7.043 1.00 94.94 118 LEU A C 1
ATOM 924 O O . LEU A 1 118 ? 1.185 1.910 6.183 1.00 94.94 118 LEU A O 1
ATOM 928 N N . LEU A 1 119 ? 0.981 4.008 6.952 1.00 95.44 119 LEU A N 1
ATOM 929 C CA . LEU A 1 119 ? 1.633 4.621 5.793 1.00 95.44 119 LEU A CA 1
ATOM 930 C C . LEU A 1 119 ? 3.087 4.160 5.626 1.00 95.44 119 LEU A C 1
ATOM 932 O O . LEU A 1 119 ? 3.534 3.944 4.496 1.00 95.44 119 LEU A O 1
ATOM 936 N N . LYS A 1 120 ? 3.829 3.979 6.727 1.00 95.50 120 LYS A N 1
ATOM 937 C CA . LYS A 1 120 ? 5.204 3.454 6.695 1.00 95.50 120 LYS A CA 1
ATOM 938 C C . LYS A 1 120 ? 5.252 2.028 6.161 1.00 95.50 120 LYS A C 1
ATOM 940 O O . LYS A 1 120 ? 6.084 1.734 5.304 1.00 95.50 120 LYS A O 1
ATOM 945 N N . ALA A 1 121 ? 4.352 1.170 6.622 1.00 95.75 121 ALA A N 1
ATOM 946 C CA . ALA A 1 121 ? 4.295 -0.215 6.188 1.00 95.75 121 ALA A CA 1
ATOM 947 C C . ALA A 1 121 ? 3.900 -0.361 4.719 1.00 95.75 121 ALA A C 1
ATOM 949 O O . ALA A 1 121 ? 4.573 -1.064 3.965 1.00 95.75 121 ALA A O 1
ATOM 950 N N . LEU A 1 122 ? 2.875 0.378 4.281 1.00 97.12 122 LEU A N 1
ATOM 951 C CA . LEU A 1 122 ? 2.499 0.426 2.870 1.00 97.12 122 LEU A CA 1
ATOM 952 C C . LEU A 1 122 ? 3.655 0.947 2.015 1.00 97.12 122 LEU A C 1
ATOM 954 O O . LEU A 1 122 ? 3.945 0.380 0.966 1.00 97.12 122 LEU A O 1
ATOM 958 N N . ARG A 1 123 ? 4.377 1.982 2.468 1.00 96.75 123 ARG A N 1
ATOM 959 C CA . ARG A 1 123 ? 5.558 2.485 1.754 1.00 96.75 123 ARG A CA 1
ATOM 960 C C . ARG A 1 123 ? 6.663 1.432 1.641 1.00 96.75 123 ARG A C 1
ATOM 962 O O . ARG A 1 123 ? 7.260 1.315 0.570 1.00 96.75 123 ARG A O 1
ATOM 969 N N . ALA A 1 124 ? 6.944 0.695 2.715 1.00 94.88 124 ALA A N 1
ATOM 970 C CA . ALA A 1 124 ? 7.946 -0.367 2.717 1.00 94.88 124 ALA A CA 1
ATOM 971 C C . ALA A 1 124 ? 7.577 -1.483 1.728 1.00 94.88 124 ALA A C 1
ATOM 973 O O . ALA A 1 124 ? 8.400 -1.853 0.891 1.00 94.88 124 ALA A O 1
ATOM 974 N N . GLU A 1 125 ? 6.324 -1.942 1.751 1.00 95.31 125 GLU A N 1
ATOM 975 C CA . GLU A 1 125 ? 5.824 -2.965 0.827 1.00 95.31 125 GLU A CA 1
ATOM 976 C C . GLU A 1 125 ? 5.825 -2.477 -0.628 1.00 95.31 125 GLU A C 1
ATOM 978 O O . GLU A 1 125 ? 6.295 -3.194 -1.507 1.00 95.31 125 GLU A O 1
ATOM 983 N N . ILE A 1 126 ? 5.385 -1.242 -0.904 1.00 94.56 126 ILE A N 1
ATOM 984 C CA . ILE A 1 126 ? 5.427 -0.650 -2.254 1.00 94.56 126 ILE A CA 1
ATOM 985 C C . ILE A 1 126 ? 6.862 -0.634 -2.792 1.00 94.56 126 ILE A C 1
ATOM 987 O O . ILE A 1 126 ? 7.107 -1.048 -3.925 1.00 94.56 126 ILE A O 1
ATOM 991 N N . ASN A 1 127 ? 7.823 -0.177 -1.984 1.00 92.31 127 ASN A N 1
ATOM 992 C CA . ASN A 1 127 ? 9.233 -0.168 -2.374 1.00 92.31 127 ASN A CA 1
ATOM 993 C C . ASN A 1 127 ? 9.745 -1.582 -2.660 1.00 92.31 127 ASN A C 1
ATOM 995 O O . ASN A 1 127 ? 10.459 -1.790 -3.640 1.00 92.31 127 ASN A O 1
ATOM 999 N N . HIS A 1 128 ? 9.351 -2.550 -1.836 1.00 90.62 128 HIS A N 1
ATOM 1000 C CA . HIS A 1 128 ? 9.753 -3.936 -1.996 1.00 90.62 128 HIS A CA 1
ATOM 1001 C C . HIS A 1 128 ? 9.155 -4.571 -3.264 1.00 90.62 128 HIS A C 1
ATOM 1003 O O . HIS A 1 128 ? 9.885 -5.172 -4.050 1.00 90.62 128 HIS A O 1
ATOM 1009 N N . VAL A 1 129 ? 7.861 -4.367 -3.533 1.00 89.62 129 VAL A N 1
ATOM 1010 C CA . VAL A 1 129 ? 7.182 -4.834 -4.755 1.00 89.62 129 VAL A CA 1
ATOM 1011 C C . VAL A 1 129 ? 7.824 -4.242 -6.007 1.00 89.62 129 VAL A C 1
ATOM 1013 O O . VAL A 1 129 ? 8.213 -4.990 -6.905 1.00 89.62 129 VAL A O 1
ATOM 1016 N N . CYS A 1 130 ? 7.955 -2.913 -6.067 1.00 87.94 130 CYS A N 1
ATOM 1017 C CA . CYS A 1 130 ? 8.552 -2.233 -7.214 1.00 87.94 130 CYS A CA 1
ATOM 1018 C C . CYS A 1 130 ? 10.009 -2.668 -7.428 1.00 87.94 130 CYS A C 1
ATOM 1020 O O . CYS A 1 130 ? 10.420 -2.853 -8.571 1.00 87.94 130 CYS A O 1
ATOM 1022 N N . GLY A 1 131 ? 10.768 -2.876 -6.346 1.00 83.62 131 GLY A N 1
ATOM 1023 C CA . GLY A 1 131 ? 12.143 -3.370 -6.400 1.00 83.62 131 GLY A CA 1
ATOM 1024 C C . GLY A 1 131 ? 12.254 -4.798 -6.940 1.00 83.62 131 GLY A C 1
ATOM 1025 O O . GLY A 1 131 ? 13.081 -5.049 -7.810 1.00 83.62 131 GLY A O 1
ATOM 1026 N N . CYS A 1 132 ? 11.394 -5.722 -6.494 1.00 81.00 132 CYS A N 1
ATOM 1027 C CA . CYS A 1 132 ? 11.385 -7.104 -6.994 1.00 81.00 132 CYS A CA 1
ATOM 1028 C C . CYS A 1 132 ? 11.097 -7.181 -8.496 1.00 81.00 132 CYS A C 1
ATOM 1030 O O . CYS A 1 132 ? 11.706 -7.977 -9.198 1.00 81.00 132 CYS A O 1
ATOM 1032 N N . VAL A 1 133 ? 10.164 -6.361 -8.982 1.00 75.56 133 VAL A N 1
ATOM 1033 C CA . VAL A 1 133 ? 9.778 -6.343 -10.399 1.00 75.56 133 VAL A CA 1
ATOM 1034 C C . VAL A 1 133 ? 10.857 -5.693 -11.269 1.00 75.56 133 VAL A C 1
ATOM 1036 O O . VAL A 1 133 ? 11.034 -6.103 -12.409 1.00 75.56 133 VAL A O 1
ATOM 1039 N N . ALA A 1 134 ? 11.573 -4.690 -10.751 1.00 67.06 134 ALA A N 1
ATOM 1040 C CA . ALA A 1 134 ? 12.649 -4.015 -11.478 1.00 67.06 134 ALA A CA 1
ATOM 1041 C C . ALA A 1 134 ? 13.956 -4.830 -11.548 1.00 67.06 134 ALA A C 1
ATOM 1043 O O . ALA A 1 134 ? 14.793 -4.550 -12.398 1.00 67.06 134 ALA A O 1
ATOM 1044 N N . ALA A 1 135 ? 14.141 -5.811 -10.659 1.00 58.53 135 ALA A N 1
ATOM 1045 C CA . ALA A 1 135 ? 15.318 -6.682 -10.623 1.00 58.53 135 ALA A CA 1
ATOM 1046 C C . ALA A 1 135 ? 15.189 -7.952 -11.494 1.00 58.53 135 ALA A C 1
ATOM 1048 O O . ALA A 1 135 ? 16.110 -8.771 -11.492 1.00 58.53 135 ALA A O 1
ATOM 1049 N N . GLY A 1 136 ? 14.047 -8.138 -12.168 1.00 50.38 136 GLY A N 1
ATOM 1050 C CA . GLY A 1 136 ? 13.732 -9.307 -12.999 1.00 50.38 136 GLY A CA 1
ATOM 1051 C C . GLY A 1 136 ? 13.994 -9.127 -14.487 1.00 50.38 136 GLY A C 1
ATOM 1052 O O . GLY A 1 136 ? 14.165 -7.975 -14.943 1.00 50.38 136 GLY A O 1
#

Foldseek 3Di:
DDPVVVVLVVVLLVLCVVQLHDSPWAKDFDPPPDDQTFIATWDKDFLVSLLRNLVSLCVVVLAPPVLSVVLSVQSPPARKMKTWDADPCVVPHHALVRTDIDIPRRDPPQDPVSVVRSVSSVSSVRNVSRVVSRVD

Radius of gyration: 15.17 Å; Cα contacts (8 Å, |Δi|>4): 194; chains: 1; bounding box: 33×28×45 Å

Secondary structure (DSSP, 8-state):
--HHHHHHHHHHHHHHHHTT--TT-EEEE--S--TT--EEEEEEEEHHHHHHHHHHHHHTTSS-HHHHHHHHHHHTTS--EEEEEE-GGGGT--SGGGEEEEEES--TT--HHHHHHHHHHHHHHHHHHHHHHHT-

Mean predicted aligned error: 5.0 Å

Organism: NCBI:txid2494702

Solvent-accessible surface area (backbone atoms only — not comparable to full-atom values): 7522 Å² total; per-residue (Å²): 136,60,72,67,57,54,50,52,55,50,51,47,50,51,54,36,42,77,56,51,41,69,82,80,51,45,75,44,71,44,85,81,83,49,98,71,51,30,34,27,63,31,47,73,40,45,20,70,52,43,52,59,26,43,59,49,42,26,76,70,69,59,38,56,72,64,63,40,50,57,48,35,66,68,33,54,92,42,70,28,31,40,38,33,40,78,40,88,55,41,82,82,41,16,24,47,90,19,48,40,80,49,75,44,61,69,53,95,81,64,46,71,67,53,55,54,52,52,54,50,35,53,50,48,50,44,44,49,53,27,49,59,60,55,76,104

Sequence (136 aa):
MNTAYRFIHRHTRNTLVARGWPADMDIQTRLSYAQGDGVAFYGSLTAAQLVHLLPEIALRGLMDAHNMRELVDEVAGSSLSVRLYPNKLSRQYAHSGTISLEYNDCPDGLSERHAVMLLKALRAEINHVCGCVAAG